Protein AF-A0A7J4X566-F1 (afdb_monomer_lite)

Organism: Agrobacterium vitis (NCBI:txid373)

Foldseek 3Di:
DVLLVVLLVLLLVLLLVVLCVVDPDPDPVSNVVLNVQLNVQLVVCLVVQLVCCCVPVVDDPDSNSSSNSSSCRSNVSSVVVVVVVVVVVVVVVVVD

pLDDT: mean 84.61, std 10.0, range [49.56, 95.38]

Sequence (96 aa):
MEGEGIAKLIGIIAGTFLSLVFVPPKTISGFIRRGASAIVFGFIFGHACLAFLIANAGWEKTLENVSAAWTIASFSSWWGMGLYTKLVKTKADSIE

Radius of gyration: 15.3 Å; chains: 1; bounding box: 52×22×38 Å

InterPro domains:
  IPR046089 Protein of unknown function DUF6107 [PF19602] (6-89)

Structure (mmCIF, N/CA/C/O backbone):
data_AF-A0A7J4X566-F1
#
_entry.id   AF-A0A7J4X566-F1
#
loop_
_atom_site.group_PDB
_atom_site.id
_atom_site.type_symbol
_atom_site.label_atom_id
_atom_site.label_alt_id
_atom_site.label_comp_id
_atom_site.label_asym_id
_atom_site.label_entity_id
_atom_site.label_seq_id
_atom_site.pdbx_PDB_ins_code
_atom_site.Cartn_x
_atom_site.Cartn_y
_atom_site.Cartn_z
_atom_site.occupancy
_atom_site.B_iso_or_equiv
_atom_site.auth_seq_id
_atom_site.auth_comp_id
_atom_site.auth_asym_id
_atom_site.auth_atom_id
_atom_site.pdbx_PDB_model_num
ATOM 1 N N . MET A 1 1 ? 20.075 -3.874 -6.537 1.00 56.62 1 MET A N 1
ATOM 2 C CA . MET A 1 1 ? 19.300 -4.580 -5.489 1.00 56.62 1 MET A CA 1
ATOM 3 C C . MET A 1 1 ? 18.931 -3.668 -4.323 1.00 56.62 1 MET A C 1
ATOM 5 O O . MET A 1 1 ? 17.771 -3.687 -3.940 1.00 56.62 1 MET A O 1
ATOM 9 N N . GLU A 1 2 ? 19.838 -2.830 -3.805 1.00 69.44 2 GLU A N 1
ATOM 10 C CA . GLU A 1 2 ? 19.525 -1.901 -2.696 1.00 69.44 2 GLU A CA 1
ATOM 11 C C . GLU A 1 2 ? 18.416 -0.886 -3.030 1.00 69.44 2 GLU A C 1
ATOM 13 O O . GLU A 1 2 ? 17.480 -0.715 -2.251 1.00 69.44 2 GLU A O 1
ATOM 18 N N . GLY A 1 3 ? 18.446 -0.290 -4.228 1.00 79.25 3 GLY A N 1
ATOM 19 C CA . GLY A 1 3 ? 17.444 0.704 -4.644 1.00 79.25 3 GLY A CA 1
ATOM 20 C C . GLY A 1 3 ? 16.009 0.168 -4.729 1.00 79.25 3 GLY A C 1
ATOM 21 O O . GLY A 1 3 ? 15.062 0.893 -4.438 1.00 79.25 3 GLY A O 1
ATOM 22 N N . GLU A 1 4 ? 15.829 -1.116 -5.057 1.00 84.56 4 GLU A N 1
ATOM 23 C CA . GLU A 1 4 ? 14.494 -1.726 -5.130 1.00 84.56 4 GLU A CA 1
ATOM 24 C C . GLU A 1 4 ? 13.896 -1.916 -3.728 1.00 84.56 4 GLU A C 1
ATOM 26 O O . GLU A 1 4 ? 12.708 -1.680 -3.524 1.00 84.56 4 GLU A O 1
ATOM 31 N N . GLY A 1 5 ? 14.717 -2.295 -2.741 1.00 88.50 5 GLY A N 1
ATOM 32 C CA . GLY A 1 5 ? 14.283 -2.397 -1.345 1.00 88.50 5 GLY A CA 1
ATOM 33 C C . GLY A 1 5 ? 13.833 -1.048 -0.782 1.00 88.50 5 GLY A C 1
ATOM 34 O O . GLY A 1 5 ? 12.776 -0.961 -0.158 1.00 88.50 5 GLY A O 1
ATOM 35 N N . ILE A 1 6 ? 14.588 0.014 -1.079 1.00 91.62 6 ILE A N 1
ATOM 36 C CA . ILE A 1 6 ? 14.249 1.386 -0.681 1.00 91.62 6 ILE A CA 1
ATOM 37 C C . ILE A 1 6 ? 12.942 1.837 -1.346 1.00 91.62 6 ILE A C 1
ATOM 39 O O . ILE A 1 6 ? 12.059 2.349 -0.661 1.00 91.62 6 ILE A O 1
ATOM 43 N N . ALA A 1 7 ? 12.766 1.584 -2.647 1.00 91.06 7 ALA A N 1
ATOM 44 C CA . ALA A 1 7 ? 11.539 1.928 -3.368 1.00 91.06 7 ALA A CA 1
ATOM 45 C C . ALA A 1 7 ? 10.295 1.251 -2.768 1.00 91.06 7 ALA A C 1
ATOM 47 O O . ALA A 1 7 ? 9.268 1.903 -2.574 1.00 91.06 7 ALA A O 1
ATOM 48 N N . LYS A 1 8 ? 10.395 -0.035 -2.403 1.00 92.31 8 LYS A N 1
ATOM 49 C CA . LYS A 1 8 ? 9.316 -0.767 -1.716 1.00 92.31 8 LYS A CA 1
ATOM 50 C C . LYS A 1 8 ? 8.973 -0.130 -0.375 1.00 92.31 8 LYS A C 1
ATOM 52 O O . LYS A 1 8 ? 7.799 0.076 -0.081 1.00 92.31 8 LYS A O 1
ATOM 57 N N . LEU A 1 9 ? 9.989 0.199 0.425 1.00 92.88 9 LEU A N 1
ATOM 58 C CA . LEU A 1 9 ? 9.802 0.796 1.747 1.00 92.88 9 LEU A CA 1
ATOM 59 C C . LEU A 1 9 ? 9.130 2.172 1.649 1.00 92.88 9 LEU A C 1
ATOM 61 O O . LEU A 1 9 ? 8.160 2.430 2.358 1.00 92.88 9 LEU A O 1
ATOM 65 N N . ILE A 1 10 ? 9.598 3.015 0.721 1.00 93.62 10 ILE A N 1
ATOM 66 C CA . ILE A 1 10 ? 8.988 4.315 0.413 1.00 93.62 10 ILE A CA 1
ATOM 67 C C . ILE A 1 10 ? 7.530 4.122 0.012 1.00 93.62 10 ILE A C 1
ATOM 69 O O . ILE A 1 10 ? 6.666 4.810 0.545 1.00 93.62 10 ILE A O 1
ATOM 73 N N . GLY A 1 11 ? 7.245 3.158 -0.867 1.00 91.44 11 GLY A N 1
ATOM 74 C CA . GLY A 1 11 ? 5.884 2.860 -1.291 1.00 91.44 11 GLY A CA 1
ATOM 75 C C . GLY A 1 11 ? 4.976 2.464 -0.128 1.00 91.44 11 GLY A C 1
ATOM 76 O O . GLY A 1 11 ? 3.883 3.000 0.022 1.00 91.44 11 GLY A O 1
ATOM 77 N N . ILE A 1 12 ? 5.442 1.579 0.756 1.00 92.44 12 ILE A N 1
ATOM 78 C CA . ILE A 1 12 ? 4.665 1.154 1.929 1.00 92.44 12 ILE A CA 1
ATOM 79 C C . ILE A 1 12 ? 4.362 2.333 2.854 1.00 92.44 12 ILE A C 1
ATOM 81 O O . ILE A 1 12 ? 3.218 2.510 3.286 1.00 92.44 12 ILE A O 1
ATOM 85 N N . ILE A 1 13 ? 5.376 3.148 3.146 1.00 92.31 13 ILE A N 1
ATOM 86 C CA . ILE A 1 13 ? 5.237 4.325 4.004 1.00 92.31 13 ILE A CA 1
ATOM 87 C C . ILE A 1 13 ? 4.266 5.315 3.356 1.00 92.31 13 ILE A C 1
ATOM 89 O O . ILE A 1 13 ? 3.281 5.693 3.986 1.00 92.31 13 ILE A O 1
ATOM 93 N N . ALA A 1 14 ? 4.482 5.669 2.089 1.00 91.69 14 ALA A N 1
ATOM 94 C CA . ALA A 1 14 ? 3.634 6.593 1.346 1.00 91.69 14 ALA A CA 1
ATOM 95 C C . ALA A 1 14 ? 2.182 6.110 1.289 1.00 91.69 14 ALA A C 1
ATOM 97 O O . ALA A 1 14 ? 1.280 6.879 1.602 1.00 91.69 14 ALA A O 1
ATOM 98 N N . GLY A 1 15 ? 1.938 4.834 0.981 1.00 88.31 15 GLY A N 1
ATOM 99 C CA . GLY A 1 15 ? 0.589 4.262 0.945 1.00 88.31 15 GLY A CA 1
ATOM 100 C C . GLY A 1 15 ? -0.088 4.256 2.314 1.00 88.31 15 GLY A C 1
ATOM 101 O O . GLY A 1 15 ? -1.270 4.582 2.420 1.00 88.31 15 GLY A O 1
ATOM 102 N N . THR A 1 16 ? 0.667 3.970 3.377 1.00 87.88 16 THR A N 1
ATOM 103 C CA . THR A 1 16 ? 0.172 4.023 4.760 1.00 87.88 16 THR A CA 1
ATOM 104 C C . THR A 1 16 ? -0.175 5.460 5.173 1.00 87.88 16 THR A C 1
ATOM 106 O O . THR A 1 16 ? -1.248 5.698 5.726 1.00 87.88 16 THR A O 1
ATOM 109 N N . PHE A 1 17 ? 0.662 6.449 4.852 1.00 87.94 17 PHE A N 1
ATOM 110 C CA . PHE A 1 17 ? 0.368 7.863 5.118 1.00 87.94 17 PHE A CA 1
ATOM 111 C C . PHE A 1 17 ? -0.784 8.400 4.273 1.00 87.94 17 PHE A C 1
ATOM 113 O O . PHE A 1 17 ? -1.661 9.083 4.794 1.00 87.94 17 PHE A O 1
ATOM 120 N N . LEU A 1 18 ? -0.822 8.062 2.986 1.00 86.06 18 LEU A N 1
ATOM 121 C CA . LEU A 1 18 ? -1.898 8.468 2.090 1.00 86.06 18 LEU A CA 1
ATOM 122 C C . LEU A 1 18 ? -3.234 7.956 2.611 1.00 86.06 18 LEU A C 1
ATOM 124 O O . LEU A 1 18 ? -4.218 8.689 2.658 1.00 86.06 18 LEU A O 1
ATOM 128 N N . SER A 1 19 ? -3.242 6.711 3.080 1.00 80.50 19 SER A N 1
ATOM 129 C CA . SER A 1 19 ? -4.427 6.120 3.664 1.00 80.50 19 SER A CA 1
ATOM 130 C C . SER A 1 19 ? -4.935 6.978 4.832 1.00 80.50 19 SER A C 1
ATOM 132 O O . SER A 1 19 ? -6.109 7.363 4.814 1.00 80.50 19 SER A O 1
ATOM 134 N N . LEU A 1 20 ? -4.053 7.404 5.755 1.00 78.88 20 LEU A N 1
ATOM 135 C CA . LEU A 1 20 ? -4.379 8.247 6.922 1.00 78.88 20 LEU A CA 1
ATOM 136 C C . LEU A 1 20 ? -5.085 9.554 6.569 1.00 78.88 20 LEU A C 1
ATOM 138 O O . LEU A 1 20 ? -5.953 9.982 7.329 1.00 78.88 20 LEU A O 1
ATOM 142 N N . VAL A 1 21 ? -4.746 10.153 5.429 1.00 79.94 21 VAL A N 1
ATOM 143 C CA . VAL A 1 21 ? -5.375 11.389 4.950 1.00 79.94 21 VAL A CA 1
ATOM 144 C C . VAL A 1 21 ? -6.809 11.130 4.485 1.00 79.94 21 VAL A C 1
ATOM 146 O O . VAL A 1 21 ? -7.708 11.900 4.811 1.00 79.94 21 VAL A O 1
ATOM 149 N N . PHE A 1 22 ? -7.046 10.038 3.754 1.00 75.00 22 PHE A N 1
ATOM 150 C CA . PHE A 1 22 ? -8.360 9.753 3.169 1.00 75.00 22 PHE A CA 1
ATOM 151 C C . PHE A 1 22 ? -9.359 9.144 4.159 1.00 75.00 22 PHE A C 1
ATOM 153 O O . PHE A 1 22 ? -10.554 9.421 4.067 1.00 75.00 22 PHE A O 1
ATOM 160 N N . VAL A 1 23 ? -8.906 8.315 5.106 1.00 73.44 23 VAL A N 1
ATOM 161 C CA . VAL A 1 23 ? -9.792 7.673 6.097 1.00 73.44 23 VAL A CA 1
ATOM 162 C C . VAL A 1 23 ? -9.199 7.780 7.506 1.00 73.44 23 VAL A C 1
ATOM 164 O O . VAL A 1 23 ? -8.763 6.775 8.086 1.00 73.44 23 VAL A O 1
ATOM 167 N N . PRO A 1 24 ? -9.196 8.984 8.103 1.00 77.88 24 PRO A N 1
ATOM 168 C CA . PRO A 1 24 ? -8.533 9.211 9.376 1.00 77.88 24 PRO A CA 1
ATOM 169 C C . PRO A 1 24 ? -9.120 8.313 10.484 1.00 77.88 24 PRO A C 1
ATOM 171 O O . PRO A 1 24 ? -10.345 8.187 10.629 1.00 77.88 24 PRO A O 1
ATOM 174 N N . PRO A 1 25 ? -8.272 7.628 11.270 1.00 80.56 25 PRO A N 1
ATOM 175 C CA . PRO A 1 25 ? -8.720 6.835 12.402 1.00 80.56 25 PRO A CA 1
ATOM 176 C C . PRO A 1 25 ? -9.249 7.744 13.514 1.00 80.56 25 PRO A C 1
ATOM 178 O O . PRO A 1 25 ? -8.637 8.744 13.866 1.00 80.56 25 PRO A O 1
ATOM 181 N N . LYS A 1 26 ? -10.382 7.358 14.111 1.00 84.31 26 LYS A N 1
ATOM 182 C CA . LYS A 1 26 ? -11.012 8.099 15.219 1.00 84.31 26 LYS A CA 1
ATOM 183 C C . LYS A 1 26 ? -10.417 7.767 16.594 1.00 84.31 26 LYS A C 1
ATOM 185 O O . LYS A 1 26 ? -10.752 8.414 17.576 1.00 84.31 26 LYS A O 1
ATOM 190 N N . THR A 1 27 ? -9.588 6.724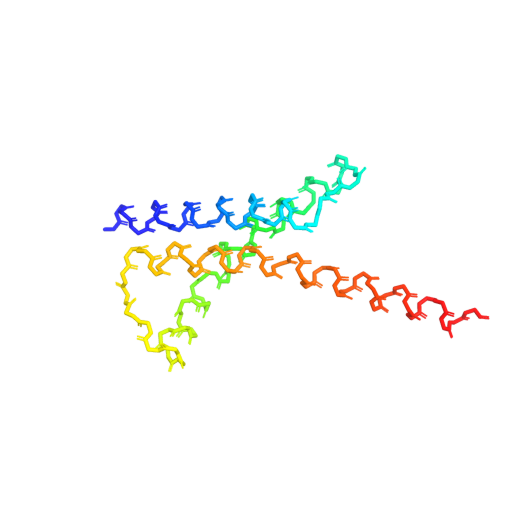 16.679 1.00 87.00 27 THR A N 1
ATOM 191 C CA . THR A 1 27 ? -8.988 6.232 17.927 1.00 87.00 27 THR A CA 1
ATOM 192 C C . THR A 1 27 ? -7.540 5.801 17.702 1.00 87.00 27 THR A C 1
ATOM 194 O O . THR A 1 27 ? -7.186 5.344 16.613 1.00 87.00 27 THR A O 1
ATOM 197 N N . ILE A 1 28 ? -6.714 5.875 18.752 1.00 86.44 28 ILE A N 1
ATOM 198 C CA . ILE A 1 28 ? -5.306 5.437 18.723 1.00 86.44 28 ILE A CA 1
ATOM 199 C C . ILE A 1 28 ? -5.203 3.939 18.399 1.00 86.44 28 ILE A C 1
ATOM 201 O O . ILE A 1 28 ? -4.402 3.530 17.563 1.00 86.44 28 ILE A O 1
ATOM 205 N N . SER A 1 29 ? -6.067 3.108 18.994 1.00 83.38 29 SER A N 1
ATOM 206 C CA . SER A 1 29 ? -6.122 1.673 18.676 1.00 83.38 29 SER A CA 1
ATOM 207 C C . SER A 1 29 ? -6.467 1.426 17.200 1.00 83.38 29 SER A C 1
ATOM 209 O O . SER A 1 29 ? -5.864 0.571 16.549 1.00 83.38 29 SER A O 1
ATOM 211 N N . GLY A 1 30 ? -7.391 2.219 16.644 1.00 82.06 30 GLY A N 1
ATOM 212 C CA . GLY A 1 30 ? -7.726 2.187 15.224 1.00 82.06 30 GLY A CA 1
ATOM 213 C C . GLY A 1 30 ? -6.549 2.591 14.340 1.00 82.06 30 GLY A C 1
ATOM 214 O O . GLY A 1 30 ? -6.305 1.926 13.340 1.00 82.06 30 GLY A O 1
ATOM 215 N N . PHE A 1 31 ? -5.794 3.622 14.729 1.00 85.12 31 PHE A N 1
ATOM 216 C CA . PHE A 1 31 ? -4.579 4.053 14.035 1.00 85.12 31 PHE A CA 1
ATOM 217 C C . PHE A 1 31 ? -3.536 2.935 13.976 1.00 85.12 31 PHE A C 1
ATOM 219 O O . PHE A 1 31 ? -3.091 2.581 12.888 1.00 85.12 31 PHE A O 1
ATOM 226 N N . ILE A 1 32 ? -3.211 2.318 15.117 1.00 88.00 32 ILE A N 1
ATOM 227 C CA . ILE A 1 32 ? -2.187 1.266 15.194 1.00 88.00 32 ILE A CA 1
ATOM 228 C C . ILE A 1 32 ? -2.591 0.047 14.362 1.00 88.00 32 ILE A C 1
ATOM 230 O O . ILE A 1 32 ? -1.807 -0.424 13.541 1.00 88.00 32 ILE A O 1
ATOM 234 N N . ARG A 1 33 ? -3.826 -0.448 14.527 1.00 84.00 33 ARG A N 1
ATOM 235 C CA . ARG A 1 33 ? -4.317 -1.618 13.778 1.00 84.00 33 ARG A CA 1
ATOM 236 C C . ARG A 1 33 ? -4.293 -1.375 12.272 1.00 84.00 33 ARG A C 1
ATOM 238 O O . ARG A 1 33 ? -3.858 -2.237 11.514 1.00 84.00 33 ARG A O 1
ATOM 245 N N . ARG A 1 34 ? -4.732 -0.190 11.848 1.00 83.06 34 ARG A N 1
ATOM 246 C CA . ARG A 1 34 ? -4.781 0.206 10.439 1.00 83.06 34 ARG A CA 1
ATOM 247 C C . ARG A 1 34 ? -3.393 0.426 9.844 1.00 83.06 34 ARG A C 1
ATOM 249 O O . ARG A 1 34 ? -3.146 -0.040 8.735 1.00 83.06 34 ARG A O 1
ATOM 256 N N . GLY A 1 35 ? -2.485 1.066 10.576 1.00 85.00 35 GLY A N 1
ATOM 257 C CA . GLY A 1 35 ? -1.094 1.234 10.159 1.00 85.00 35 GLY A CA 1
ATOM 258 C C . GLY A 1 35 ? -0.382 -0.110 10.015 1.00 85.00 35 GLY A C 1
ATOM 259 O O . GLY A 1 35 ? 0.167 -0.402 8.958 1.00 85.00 35 GLY A O 1
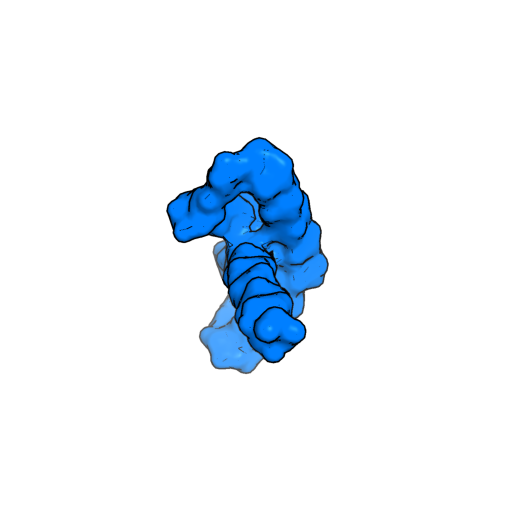ATOM 260 N N . ALA A 1 36 ? -0.482 -0.979 11.027 1.00 88.56 36 ALA A N 1
ATOM 261 C CA . ALA A 1 36 ? 0.104 -2.318 10.985 1.00 88.56 36 ALA A CA 1
ATOM 262 C C . ALA A 1 36 ? -0.440 -3.143 9.810 1.00 88.56 36 ALA A C 1
ATOM 264 O O . ALA A 1 36 ? 0.332 -3.756 9.076 1.00 88.56 36 ALA A O 1
ATOM 265 N N . SER A 1 37 ? -1.757 -3.110 9.582 1.00 87.12 37 SER A N 1
ATOM 266 C CA . SER A 1 37 ? -2.358 -3.812 8.447 1.00 87.12 37 SER A CA 1
ATOM 267 C C . SER A 1 37 ? -1.873 -3.281 7.098 1.00 87.12 37 SER A C 1
ATOM 269 O O . SER A 1 37 ? -1.572 -4.088 6.230 1.00 87.12 37 SER A O 1
ATOM 271 N N . ALA A 1 38 ? -1.731 -1.960 6.928 1.00 88.69 38 ALA A N 1
ATOM 272 C CA . ALA A 1 38 ? -1.268 -1.366 5.676 1.00 88.69 38 ALA A CA 1
ATOM 273 C C . ALA A 1 38 ? 0.182 -1.751 5.377 1.00 88.69 38 ALA A C 1
ATOM 275 O O . ALA A 1 38 ? 0.492 -2.134 4.251 1.00 88.69 38 ALA A O 1
ATOM 276 N N . ILE A 1 39 ? 1.038 -1.749 6.403 1.00 90.00 39 ILE A N 1
ATOM 277 C CA . ILE A 1 39 ? 2.435 -2.175 6.290 1.00 90.00 39 ILE A CA 1
ATOM 278 C C . ILE A 1 39 ? 2.525 -3.651 5.889 1.00 90.00 39 ILE A C 1
ATOM 280 O O . ILE A 1 39 ? 3.203 -3.988 4.917 1.00 90.00 39 ILE A O 1
ATOM 284 N N . VAL A 1 40 ? 1.815 -4.532 6.603 1.00 91.00 40 VAL A N 1
ATOM 285 C CA . VAL A 1 40 ? 1.811 -5.977 6.323 1.00 91.00 40 VAL A CA 1
ATOM 286 C C . VAL A 1 40 ? 1.254 -6.258 4.928 1.00 91.00 40 VAL A C 1
ATOM 288 O O . VAL A 1 40 ? 1.837 -7.032 4.172 1.00 91.00 40 VAL A O 1
ATOM 291 N N . PHE A 1 41 ? 0.157 -5.600 4.554 1.00 91.25 41 PHE A N 1
ATOM 292 C CA . PHE A 1 41 ? -0.484 -5.803 3.260 1.00 91.25 41 PHE A CA 1
ATOM 293 C C . PHE A 1 41 ? 0.392 -5.305 2.108 1.00 91.25 41 PHE A C 1
ATOM 295 O O . PHE A 1 41 ? 0.540 -6.004 1.111 1.00 91.25 41 PHE A O 1
ATOM 302 N N . GLY A 1 42 ? 1.034 -4.146 2.258 1.00 89.75 42 GLY A N 1
ATOM 303 C CA . GLY A 1 42 ? 2.014 -3.641 1.301 1.00 89.75 42 GLY A CA 1
ATOM 304 C C . GLY A 1 42 ? 3.187 -4.591 1.097 1.00 89.75 42 GLY A C 1
ATOM 305 O O . GLY A 1 42 ? 3.572 -4.870 -0.037 1.00 89.75 42 GLY A O 1
ATOM 306 N N . PHE A 1 43 ? 3.727 -5.135 2.189 1.00 90.75 43 PHE A N 1
ATOM 307 C CA . PHE A 1 43 ? 4.836 -6.083 2.135 1.00 90.75 43 PHE A CA 1
ATOM 308 C C . PHE A 1 43 ? 4.450 -7.388 1.426 1.00 90.75 43 PHE A C 1
ATOM 310 O O . PHE A 1 43 ? 5.175 -7.844 0.542 1.00 90.75 43 PHE A O 1
ATOM 317 N N . ILE A 1 44 ? 3.290 -7.957 1.772 1.00 92.50 44 ILE A N 1
ATOM 318 C CA . ILE A 1 44 ? 2.819 -9.226 1.207 1.00 92.50 44 ILE A CA 1
ATOM 319 C C . ILE A 1 44 ? 2.350 -9.043 -0.233 1.00 92.50 44 ILE A C 1
ATOM 321 O O . ILE A 1 44 ? 2.746 -9.821 -1.085 1.00 92.50 44 ILE A O 1
ATOM 325 N N . PHE A 1 45 ? 1.538 -8.033 -0.544 1.00 93.00 45 PHE A N 1
ATOM 326 C CA . PHE A 1 45 ? 0.834 -7.943 -1.829 1.00 93.00 45 PHE A CA 1
ATOM 327 C C . PHE A 1 45 ? 1.442 -6.951 -2.826 1.00 93.00 45 PHE A C 1
ATOM 329 O O . PHE A 1 45 ? 1.028 -6.941 -3.983 1.00 93.00 45 PHE A O 1
ATOM 336 N N . GLY A 1 46 ? 2.445 -6.153 -2.444 1.00 90.00 46 GLY A N 1
ATOM 337 C CA . GLY A 1 46 ? 3.071 -5.180 -3.350 1.00 90.00 46 GLY A CA 1
ATOM 338 C C . GLY A 1 46 ? 3.650 -5.811 -4.622 1.00 90.00 46 GLY A C 1
ATOM 339 O O . GLY A 1 46 ? 3.476 -5.277 -5.715 1.00 90.00 46 GLY A O 1
ATOM 340 N N . HIS A 1 47 ? 4.241 -7.004 -4.508 1.00 92.75 47 HIS A N 1
ATOM 341 C CA . HIS A 1 47 ? 4.778 -7.737 -5.658 1.00 92.75 47 HIS A CA 1
ATOM 342 C C . HIS A 1 47 ? 3.680 -8.221 -6.617 1.00 92.75 47 HIS A C 1
ATOM 344 O O . HIS A 1 47 ? 3.821 -8.075 -7.829 1.00 92.75 47 HIS A O 1
ATOM 350 N N . ALA A 1 48 ? 2.573 -8.745 -6.081 1.00 92.12 48 ALA A N 1
ATOM 351 C CA . ALA A 1 48 ? 1.412 -9.149 -6.865 1.00 92.12 48 ALA A CA 1
ATOM 352 C C . ALA A 1 48 ? 0.759 -7.938 -7.550 1.00 92.12 48 ALA A C 1
ATOM 354 O O . ALA A 1 48 ? 0.391 -8.020 -8.719 1.00 92.12 48 ALA A O 1
ATOM 355 N N . CYS A 1 49 ? 0.686 -6.797 -6.856 1.00 92.56 49 CYS A N 1
ATOM 356 C CA . CYS A 1 49 ? 0.196 -5.541 -7.418 1.00 92.56 49 CYS A CA 1
ATOM 357 C C . CYS A 1 49 ? 1.070 -5.068 -8.589 1.00 92.56 49 CYS A C 1
ATOM 359 O O . CYS A 1 49 ? 0.546 -4.765 -9.658 1.00 92.56 49 CYS A O 1
ATOM 361 N N . LEU A 1 50 ? 2.399 -5.089 -8.436 1.00 93.69 50 LEU A N 1
ATOM 362 C CA . LEU A 1 50 ? 3.313 -4.734 -9.521 1.00 93.69 50 LEU A CA 1
ATOM 363 C C . LEU A 1 50 ? 3.169 -5.685 -10.714 1.00 93.69 50 LEU A C 1
ATOM 365 O O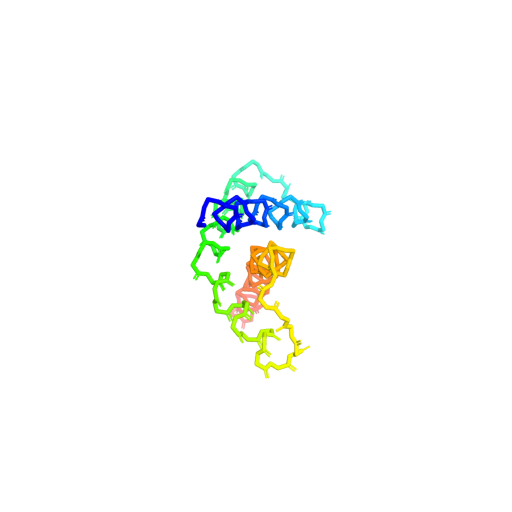 . LEU A 1 50 ? 3.060 -5.224 -11.844 1.00 93.69 50 LEU A O 1
ATOM 369 N N . ALA A 1 51 ? 3.137 -6.999 -10.477 1.00 93.94 51 ALA A N 1
ATOM 370 C CA . ALA A 1 51 ? 2.969 -7.988 -11.541 1.00 93.94 51 ALA A CA 1
ATOM 371 C C . ALA A 1 51 ? 1.651 -7.785 -12.303 1.00 93.94 51 ALA A C 1
ATOM 373 O O . ALA A 1 51 ? 1.631 -7.829 -13.532 1.00 93.94 51 ALA A O 1
ATOM 374 N N . PHE A 1 52 ? 0.566 -7.494 -11.582 1.00 94.06 52 PHE A N 1
ATOM 375 C CA . PHE A 1 52 ? -0.725 -7.171 -12.175 1.00 94.06 52 PHE A CA 1
ATOM 376 C C . PHE A 1 52 ? -0.661 -5.908 -13.047 1.00 94.06 52 PHE A C 1
ATOM 378 O O . PHE A 1 52 ? -1.182 -5.918 -14.161 1.00 94.06 52 PHE A O 1
ATOM 385 N N . LEU A 1 53 ? -0.003 -4.844 -12.578 1.00 93.62 53 LEU A N 1
ATOM 386 C CA . LEU A 1 53 ? 0.121 -3.577 -13.309 1.00 93.62 53 LEU A CA 1
ATOM 387 C C . LEU A 1 53 ? 1.019 -3.697 -14.545 1.00 93.62 53 LEU A C 1
ATOM 389 O O . LEU A 1 53 ? 0.699 -3.138 -15.590 1.00 93.62 53 LEU A O 1
ATOM 393 N N . ILE A 1 54 ? 2.093 -4.482 -14.470 1.00 94.44 54 ILE A N 1
ATOM 394 C CA . ILE A 1 54 ? 2.926 -4.798 -15.638 1.00 94.44 54 ILE A CA 1
ATOM 395 C C . ILE A 1 54 ? 2.092 -5.561 -16.677 1.00 94.44 54 ILE A C 1
ATOM 397 O O . ILE A 1 54 ? 2.067 -5.187 -17.846 1.00 94.44 54 ILE A O 1
ATOM 401 N N . ALA A 1 55 ? 1.362 -6.595 -16.248 1.00 93.50 55 ALA A N 1
ATOM 402 C CA . ALA A 1 55 ? 0.611 -7.462 -17.153 1.00 93.50 55 ALA A CA 1
ATOM 403 C C . ALA A 1 55 ? -0.622 -6.792 -17.789 1.00 93.50 55 ALA A C 1
ATOM 405 O O . ALA A 1 55 ? -0.964 -7.121 -18.920 1.00 93.50 55 ALA A O 1
ATOM 406 N N . ASN A 1 56 ? -1.296 -5.879 -17.079 1.00 93.25 56 ASN A N 1
ATOM 407 C CA . ASN A 1 56 ? -2.595 -5.338 -17.507 1.00 93.25 56 ASN A CA 1
ATOM 408 C C . ASN A 1 56 ? -2.572 -3.844 -17.853 1.00 93.25 56 ASN A C 1
ATOM 410 O O . ASN A 1 56 ? -3.426 -3.390 -18.608 1.00 93.25 56 ASN A O 1
ATOM 414 N N . ALA A 1 57 ? -1.631 -3.073 -17.303 1.00 88.31 57 ALA A N 1
ATOM 415 C CA . ALA A 1 57 ? -1.541 -1.625 -17.507 1.00 88.31 57 ALA A CA 1
ATOM 416 C C . ALA A 1 57 ? -0.283 -1.206 -18.286 1.00 88.31 57 ALA A C 1
ATOM 418 O O . ALA A 1 57 ? -0.031 -0.012 -18.435 1.00 88.31 57 ALA A O 1
ATOM 419 N N . GLY A 1 58 ? 0.512 -2.169 -18.771 1.00 90.12 58 GLY A N 1
ATOM 420 C CA . GLY A 1 58 ? 1.718 -1.906 -19.560 1.00 90.12 58 GLY A CA 1
ATOM 421 C C . GLY A 1 58 ? 2.827 -1.210 -18.772 1.00 90.12 58 GLY A C 1
ATOM 422 O O . GLY A 1 58 ? 3.653 -0.520 -19.361 1.00 90.12 58 GLY A O 1
ATOM 423 N N . TRP A 1 59 ? 2.834 -1.340 -17.441 1.00 92.69 59 TRP A N 1
ATOM 424 C CA . TRP A 1 59 ? 3.889 -0.748 -16.625 1.00 92.69 59 TRP A CA 1
ATOM 425 C C . TRP A 1 59 ? 5.235 -1.403 -16.912 1.00 92.69 59 TRP A C 1
ATOM 427 O O . TRP A 1 59 ? 5.350 -2.623 -17.001 1.00 92.69 59 TRP A O 1
ATOM 437 N N . GLU A 1 60 ? 6.280 -0.587 -16.971 1.00 92.50 60 GLU A N 1
ATOM 438 C CA . GLU A 1 60 ? 7.653 -1.077 -16.970 1.00 92.50 60 GLU A CA 1
ATOM 439 C C . GLU A 1 60 ? 8.154 -1.288 -15.538 1.00 92.50 60 GLU A C 1
ATOM 441 O O . GLU A 1 60 ? 7.707 -0.632 -14.590 1.00 92.50 60 GLU A O 1
ATOM 446 N N . LYS A 1 61 ? 9.126 -2.190 -15.359 1.00 89.88 61 LYS A N 1
ATOM 447 C CA . LYS A 1 61 ? 9.740 -2.441 -14.049 1.00 89.88 61 LYS A CA 1
ATOM 448 C C . LYS A 1 61 ? 10.796 -1.374 -13.723 1.00 89.88 61 LYS A C 1
ATOM 450 O O . LYS A 1 61 ? 11.994 -1.646 -13.740 1.00 89.88 61 LYS A O 1
ATOM 455 N N . THR A 1 62 ? 10.340 -0.169 -13.395 1.00 93.75 62 THR A N 1
ATOM 456 C CA . THR A 1 62 ? 11.169 0.943 -12.900 1.00 93.75 62 THR A CA 1
ATOM 457 C C . THR A 1 62 ? 11.070 1.071 -11.375 1.00 93.75 62 THR A C 1
ATOM 459 O O . THR A 1 62 ? 10.141 0.550 -10.755 1.00 93.75 62 THR A O 1
ATOM 462 N N . LEU A 1 63 ? 12.019 1.769 -10.738 1.00 91.25 63 LEU A N 1
ATOM 463 C CA . LEU A 1 63 ? 11.985 2.005 -9.284 1.00 91.25 63 LEU A CA 1
ATOM 464 C C . LEU A 1 63 ? 10.751 2.811 -8.849 1.00 91.25 63 LEU A C 1
ATOM 466 O O . LEU A 1 63 ? 10.188 2.552 -7.788 1.00 91.25 63 LEU A O 1
ATOM 470 N N . GLU A 1 64 ? 10.312 3.750 -9.683 1.00 92.88 64 GLU A N 1
ATOM 471 C CA . GLU A 1 64 ? 9.108 4.556 -9.459 1.00 92.88 64 GLU A CA 1
ATOM 472 C C . GLU A 1 64 ? 7.844 3.695 -9.506 1.00 92.88 64 GLU A C 1
ATOM 474 O O . GLU A 1 64 ? 6.995 3.777 -8.623 1.00 92.88 64 GLU A O 1
ATOM 479 N N . ASN A 1 65 ? 7.748 2.782 -10.472 1.00 93.75 65 ASN A N 1
ATOM 480 C CA . ASN A 1 65 ? 6.604 1.878 -10.571 1.00 93.75 65 ASN A CA 1
ATOM 481 C C . ASN A 1 65 ? 6.593 0.841 -9.440 1.00 93.75 65 ASN A C 1
ATOM 483 O O . ASN A 1 65 ? 5.530 0.468 -8.946 1.00 93.75 65 ASN A O 1
ATOM 487 N N . VAL A 1 66 ? 7.767 0.410 -8.966 1.00 93.12 66 VAL A N 1
ATOM 488 C CA . VAL A 1 66 ? 7.880 -0.415 -7.754 1.00 93.12 66 VAL A CA 1
ATOM 489 C C . VAL A 1 66 ? 7.340 0.348 -6.540 1.00 93.12 66 VAL A C 1
ATOM 491 O O . VAL A 1 66 ? 6.506 -0.184 -5.809 1.00 93.12 66 VAL A O 1
ATOM 494 N N . SER A 1 67 ? 7.751 1.598 -6.312 1.00 93.94 67 SER A N 1
ATOM 495 C CA . SER A 1 67 ? 7.244 2.367 -5.167 1.00 93.94 67 SER A CA 1
ATOM 496 C C . SER A 1 67 ? 5.743 2.659 -5.289 1.00 93.94 67 SER A C 1
ATOM 498 O O . SER A 1 67 ? 5.008 2.536 -4.304 1.00 93.94 67 SER A O 1
ATOM 500 N N . ALA A 1 68 ? 5.250 2.941 -6.496 1.00 93.94 68 ALA A N 1
ATOM 501 C CA . ALA A 1 68 ? 3.834 3.161 -6.762 1.00 93.94 68 ALA A CA 1
ATOM 502 C C . ALA A 1 68 ? 2.991 1.897 -6.514 1.00 93.94 68 ALA A C 1
ATOM 504 O O . ALA A 1 68 ? 1.963 1.966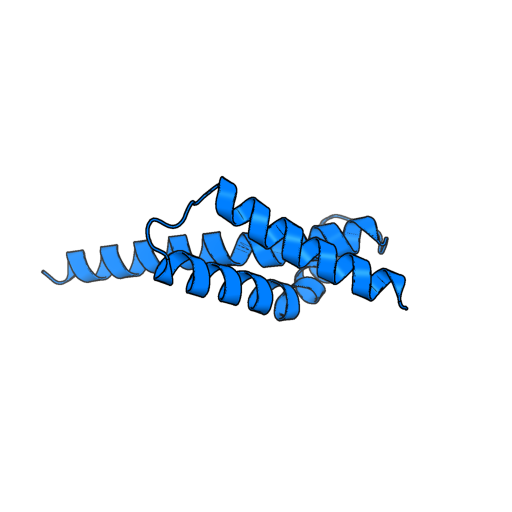 -5.842 1.00 93.94 68 ALA A O 1
ATOM 505 N N . ALA A 1 69 ? 3.439 0.721 -6.959 1.00 94.38 69 ALA A N 1
ATOM 506 C CA . ALA A 1 69 ? 2.721 -0.534 -6.729 1.00 94.38 69 ALA A CA 1
ATOM 507 C C . ALA A 1 69 ? 2.628 -0.892 -5.234 1.00 94.38 69 ALA A C 1
ATOM 509 O O . ALA A 1 69 ? 1.567 -1.289 -4.748 1.00 94.38 69 ALA A O 1
ATOM 510 N N . TRP A 1 70 ? 3.708 -0.694 -4.469 1.00 95.38 70 TRP A N 1
ATOM 511 C CA . TRP A 1 70 ? 3.688 -0.903 -3.016 1.00 95.38 70 TRP A CA 1
ATOM 512 C C . TRP A 1 70 ? 2.840 0.149 -2.284 1.00 95.38 70 TRP A C 1
ATOM 514 O O . TRP A 1 70 ? 2.177 -0.186 -1.298 1.00 95.38 70 TRP A O 1
ATOM 524 N N . THR A 1 71 ? 2.787 1.385 -2.793 1.00 94.44 71 THR A N 1
ATOM 525 C CA . THR A 1 71 ? 1.850 2.428 -2.333 1.00 94.44 71 THR A CA 1
ATOM 526 C C . THR A 1 71 ? 0.406 1.979 -2.504 1.00 94.44 71 THR A C 1
ATOM 528 O O . THR A 1 71 ? -0.355 1.983 -1.536 1.00 94.44 71 THR A O 1
ATOM 531 N N . ILE A 1 72 ? 0.038 1.539 -3.710 1.00 92.38 72 ILE A N 1
ATOM 532 C CA . ILE A 1 72 ? -1.321 1.099 -4.044 1.00 92.38 72 ILE A CA 1
ATOM 533 C C . ILE A 1 72 ? -1.717 -0.104 -3.189 1.00 92.38 72 ILE A C 1
ATOM 535 O O . ILE A 1 72 ? -2.787 -0.092 -2.579 1.00 92.38 72 ILE A O 1
ATOM 539 N N . ALA A 1 73 ? -0.846 -1.112 -3.077 1.00 92.75 73 ALA A N 1
ATOM 540 C CA . ALA A 1 73 ? -1.102 -2.285 -2.248 1.00 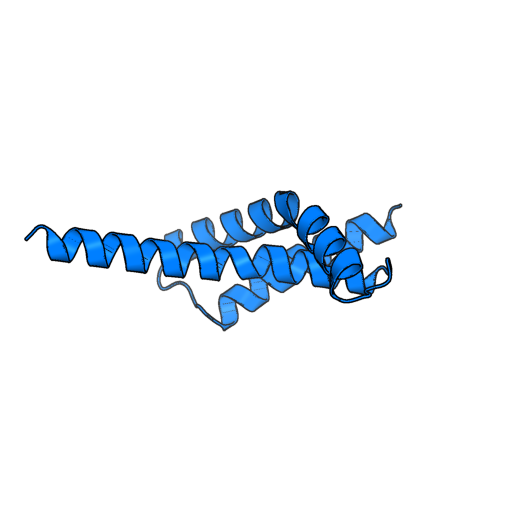92.75 73 ALA A CA 1
ATOM 541 C C . ALA A 1 73 ? -1.359 -1.891 -0.783 1.00 92.75 73 ALA A C 1
ATOM 543 O O . ALA A 1 73 ? -2.388 -2.256 -0.215 1.00 92.75 73 ALA A O 1
ATOM 544 N N . SER A 1 74 ? -0.486 -1.073 -0.192 1.00 90.69 74 SER A N 1
ATOM 545 C CA . SER A 1 74 ? -0.623 -0.639 1.207 1.00 90.69 74 SER A CA 1
ATOM 546 C C . SER A 1 74 ? -1.897 0.176 1.433 1.00 90.69 74 SER A C 1
ATOM 548 O O . SER A 1 74 ? -2.641 -0.084 2.378 1.00 90.69 74 SER A O 1
ATOM 550 N N . PHE A 1 75 ? -2.194 1.113 0.528 1.00 89.06 75 PHE A N 1
ATOM 551 C CA . PHE A 1 75 ? -3.398 1.943 0.571 1.00 89.06 75 PHE A CA 1
ATOM 552 C C . PHE A 1 75 ? -4.685 1.113 0.434 1.00 89.06 75 PHE A C 1
ATOM 554 O O . PHE A 1 75 ? -5.649 1.317 1.173 1.00 89.06 75 PHE A O 1
ATOM 561 N N . SER A 1 76 ? -4.696 0.126 -0.467 1.00 86.88 76 SER A N 1
ATOM 562 C CA . SER A 1 76 ? -5.876 -0.701 -0.758 1.00 86.88 76 SER A CA 1
ATOM 563 C C . SER A 1 76 ? -6.354 -1.542 0.434 1.00 86.88 76 SER A C 1
ATOM 565 O O . SER A 1 76 ? -7.551 -1.823 0.551 1.00 86.88 76 SER A O 1
ATOM 567 N N . SER A 1 77 ? -5.459 -1.859 1.378 1.00 84.75 77 SER A N 1
ATOM 568 C CA . SER A 1 77 ? -5.801 -2.562 2.623 1.00 84.75 77 SER A CA 1
ATOM 569 C C . SER A 1 77 ? -6.892 -1.846 3.435 1.00 84.75 77 SER A C 1
ATOM 571 O O . SER A 1 77 ? -7.729 -2.483 4.082 1.00 84.75 77 SER A O 1
ATOM 573 N N . TRP A 1 78 ? -6.935 -0.512 3.362 1.00 76.56 78 TRP A N 1
ATOM 574 C CA . TRP A 1 78 ? -7.917 0.299 4.076 1.00 76.56 78 TRP A CA 1
ATOM 575 C C . TRP A 1 78 ? -9.278 0.296 3.422 1.00 76.56 78 TRP A C 1
ATOM 577 O O . TRP A 1 78 ? -10.285 0.251 4.131 1.00 76.56 78 TRP A O 1
ATOM 587 N N . TRP A 1 79 ? -9.319 0.290 2.092 1.00 71.19 79 TRP A N 1
ATOM 588 C CA . TRP A 1 79 ? -10.573 0.108 1.377 1.00 71.19 79 TRP A CA 1
ATOM 589 C C . TRP A 1 79 ? -11.166 -1.262 1.713 1.00 71.19 79 TRP A C 1
ATOM 591 O O . TRP A 1 79 ? -12.335 -1.345 2.087 1.00 71.19 79 TRP A O 1
ATOM 601 N N . GLY A 1 80 ? -10.343 -2.318 1.695 1.00 71.19 80 GLY A N 1
ATOM 602 C CA . GLY A 1 80 ? -10.760 -3.672 2.069 1.00 71.19 80 GLY A CA 1
ATOM 603 C C . GLY A 1 80 ? -11.354 -3.745 3.479 1.00 71.19 80 GLY A C 1
ATOM 604 O O . GLY A 1 80 ? -12.465 -4.245 3.660 1.00 71.19 80 GLY A O 1
ATOM 605 N N . MET A 1 81 ? -10.676 -3.177 4.483 1.00 68.69 81 MET A N 1
ATOM 606 C CA . MET A 1 81 ? -11.200 -3.156 5.857 1.00 68.69 81 MET A CA 1
ATOM 607 C C . MET A 1 81 ? -12.422 -2.245 6.040 1.00 68.69 81 MET A C 1
ATOM 609 O O . MET A 1 81 ? -13.331 -2.574 6.809 1.00 68.69 81 MET A O 1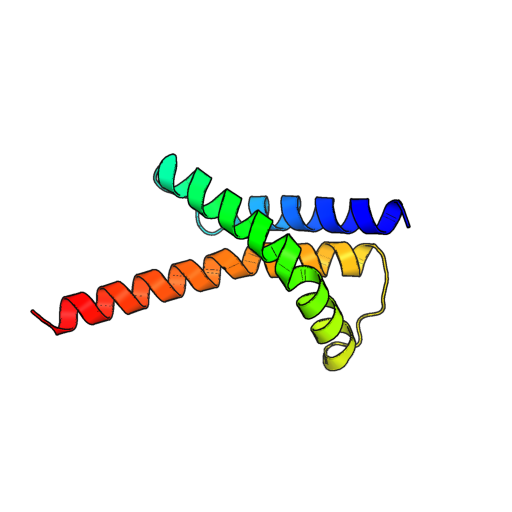
ATOM 613 N N . GLY A 1 82 ? -12.484 -1.111 5.339 1.00 69.19 82 GLY A N 1
ATOM 614 C CA . GLY A 1 82 ? -13.657 -0.234 5.333 1.00 69.19 82 GLY A CA 1
ATOM 615 C C . GLY A 1 82 ? -14.890 -0.934 4.758 1.00 69.19 82 GLY A C 1
ATOM 616 O O . GLY A 1 82 ? -15.970 -0.871 5.344 1.00 69.19 82 GLY A O 1
ATOM 617 N N . LEU A 1 83 ? -14.714 -1.678 3.664 1.00 72.25 83 LEU A N 1
ATOM 618 C CA . LEU A 1 83 ? -15.772 -2.478 3.055 1.00 72.25 83 LEU A CA 1
ATOM 619 C C . LEU A 1 83 ? -16.204 -3.626 3.978 1.00 72.25 83 LEU A C 1
ATOM 621 O O . LEU A 1 83 ? -17.395 -3.797 4.223 1.00 72.25 83 LEU A O 1
ATOM 625 N N . TYR A 1 84 ? -15.245 -4.363 4.549 1.00 69.62 84 TYR A N 1
ATOM 626 C CA . TYR A 1 84 ? -15.514 -5.468 5.473 1.00 69.62 84 TYR A CA 1
ATOM 627 C C . TYR A 1 84 ? -16.326 -5.013 6.690 1.00 69.62 84 TYR A C 1
ATOM 629 O O . TYR A 1 84 ? -17.349 -5.607 7.018 1.00 69.62 84 TYR A O 1
ATOM 637 N N . THR A 1 85 ? -15.920 -3.915 7.332 1.00 69.44 85 THR A N 1
ATOM 638 C CA . THR A 1 85 ? -16.652 -3.382 8.492 1.00 69.44 85 THR A CA 1
ATOM 639 C C . THR A 1 85 ? -18.063 -2.923 8.135 1.00 69.44 85 THR A C 1
ATOM 641 O O . THR A 1 85 ? -18.973 -3.122 8.937 1.00 69.44 85 THR A O 1
ATOM 644 N N . LYS A 1 86 ? -18.274 -2.360 6.938 1.00 74.19 86 LYS A N 1
ATOM 645 C CA . LYS A 1 86 ? -19.614 -2.015 6.448 1.00 74.19 86 LYS A CA 1
ATOM 646 C C . LYS A 1 86 ? -20.472 -3.268 6.246 1.00 74.19 86 LYS A C 1
ATOM 648 O O . LYS A 1 86 ? -21.585 -3.311 6.750 1.00 74.19 86 LYS A O 1
ATOM 653 N N . LEU A 1 87 ? -19.937 -4.297 5.587 1.00 75.38 87 LEU A N 1
ATOM 654 C CA . LEU A 1 87 ? -20.649 -5.554 5.325 1.00 75.38 87 LEU A CA 1
ATOM 655 C C . LEU A 1 87 ? -21.017 -6.307 6.611 1.00 75.38 87 LEU A C 1
ATOM 657 O O . LEU A 1 87 ? -22.133 -6.807 6.727 1.00 75.38 87 LEU A O 1
ATOM 661 N N . VAL A 1 88 ? -20.102 -6.371 7.583 1.00 76.56 88 VAL A N 1
ATOM 662 C CA . VAL A 1 88 ? -20.359 -7.017 8.881 1.00 76.56 88 VAL A CA 1
ATOM 663 C C . VAL A 1 88 ? -21.448 -6.280 9.657 1.00 76.56 88 VAL A C 1
ATOM 665 O O . VAL A 1 88 ? -22.334 -6.931 10.200 1.00 76.56 88 VAL A O 1
ATOM 668 N N . LYS A 1 89 ? -21.430 -4.940 9.668 1.00 72.69 89 LYS A N 1
ATOM 669 C CA . LYS A 1 89 ? -22.489 -4.141 10.304 1.00 72.69 89 LYS A CA 1
ATOM 670 C C . LYS A 1 89 ? -23.843 -4.351 9.637 1.00 72.69 89 LYS A C 1
ATOM 672 O O . LYS A 1 89 ? -24.793 -4.691 10.318 1.00 72.69 89 LYS A O 1
ATOM 677 N N . THR A 1 90 ? -23.904 -4.270 8.307 1.00 75.06 90 THR A N 1
ATOM 678 C CA . THR A 1 90 ? -25.147 -4.522 7.563 1.00 75.06 90 THR A CA 1
ATOM 679 C C . THR A 1 90 ? -25.709 -5.923 7.820 1.00 75.06 90 THR A C 1
ATOM 681 O O . THR A 1 90 ? -26.921 -6.079 7.887 1.00 75.06 90 THR A O 1
ATOM 684 N N . LYS A 1 91 ? -24.856 -6.945 7.990 1.00 70.06 91 LYS A N 1
ATOM 685 C CA . LYS A 1 91 ? -25.318 -8.282 8.396 1.00 70.06 91 LYS A CA 1
ATOM 686 C C . LYS A 1 91 ? -25.832 -8.322 9.835 1.00 70.06 91 LYS A C 1
ATOM 688 O O . LYS A 1 91 ? -26.839 -8.979 10.068 1.00 70.06 91 LYS A O 1
ATOM 693 N N . ALA A 1 92 ? -25.164 -7.662 10.778 1.00 66.25 92 ALA A N 1
ATOM 694 C CA . ALA A 1 92 ? -25.613 -7.612 12.170 1.00 66.25 92 ALA A CA 1
ATOM 695 C C . ALA A 1 92 ? -26.996 -6.948 12.288 1.00 66.25 92 ALA A C 1
ATOM 697 O O . ALA A 1 92 ? -27.887 -7.528 12.896 1.00 66.25 92 ALA A O 1
ATOM 698 N N . ASP A 1 93 ? -27.198 -5.827 11.593 1.00 65.12 93 ASP A N 1
ATOM 699 C CA . ASP A 1 93 ? -28.467 -5.084 11.574 1.00 65.12 93 ASP A CA 1
ATOM 700 C C . ASP A 1 93 ? -29.605 -5.840 10.849 1.00 65.12 93 ASP A C 1
ATOM 702 O O . ASP A 1 93 ? -30.759 -5.447 10.941 1.00 65.12 93 ASP A O 1
ATOM 706 N N . SER A 1 94 ? -29.295 -6.902 10.092 1.00 63.97 94 SER A N 1
ATOM 707 C CA . SER A 1 94 ? -30.291 -7.732 9.385 1.00 63.97 94 SER A CA 1
ATOM 708 C C . SER A 1 94 ? -30.779 -8.951 10.177 1.00 63.97 94 SER A C 1
ATOM 710 O O . SER A 1 94 ? -31.613 -9.704 9.677 1.00 63.97 94 SER A O 1
ATOM 712 N N . ILE A 1 95 ? -30.192 -9.197 11.352 1.00 59.41 95 ILE A N 1
ATOM 713 C CA . ILE A 1 95 ? -30.496 -10.348 12.218 1.00 59.41 95 ILE A CA 1
ATOM 714 C C . ILE A 1 95 ? -31.313 -9.912 13.457 1.00 59.41 95 ILE A C 1
ATOM 716 O O . ILE A 1 95 ? -31.876 -10.774 14.131 1.00 59.41 95 ILE A O 1
ATOM 720 N N . GLU A 1 96 ? -31.421 -8.604 13.725 1.00 49.56 96 GLU A N 1
ATOM 721 C CA . GLU A 1 96 ? -32.417 -8.004 14.637 1.00 49.56 96 GLU A CA 1
ATOM 722 C C . GLU A 1 96 ? -33.728 -7.684 13.904 1.00 49.56 96 GLU A C 1
ATOM 724 O O . GLU A 1 96 ? -34.796 -7.842 14.541 1.00 49.56 96 GLU A O 1
#

Secondary structure (DSSP, 8-state):
-HHHHHHHHHHHHHHHHHHHHHS--SSHHHHHHHHHHHHHHHHHHHHHHHHHHHHHH-----HHHHHHHHHHHHHHHHHHHHHHHHHHHHHHTTT-